Protein AF-A0A497I661-F1 (afdb_monomer)

Foldseek 3Di:
DAAAEEEDEFAADPDPQHFHDLVVVLVVLVVCVVVPPLVRHQEYEYADGRPDDPVRSVVNVVSVCVSCVVHPHYYQYHAADYPDPPHDDDDPPFDWDDDNVVSDIDTDD

Structure (mmCIF, N/CA/C/O backbone):
data_AF-A0A497I661-F1
#
_entry.id   AF-A0A497I661-F1
#
loop_
_atom_site.group_PDB
_atom_site.id
_atom_site.type_symbol
_atom_site.label_atom_id
_atom_site.label_alt_id
_atom_site.label_comp_id
_atom_site.label_asym_id
_atom_site.label_entity_id
_atom_site.label_seq_id
_atom_site.pdbx_PDB_ins_code
_atom_site.Cartn_x
_atom_site.Cartn_y
_atom_site.Cartn_z
_atom_site.occupancy
_atom_site.B_iso_or_equiv
_atom_site.auth_seq_id
_atom_site.auth_comp_id
_atom_site.auth_asym_id
_atom_site.auth_atom_id
_atom_site.pdbx_PDB_model_num
ATOM 1 N N . PHE A 1 1 ? -17.258 3.997 4.405 1.00 67.44 1 PHE A N 1
ATOM 2 C CA . PHE A 1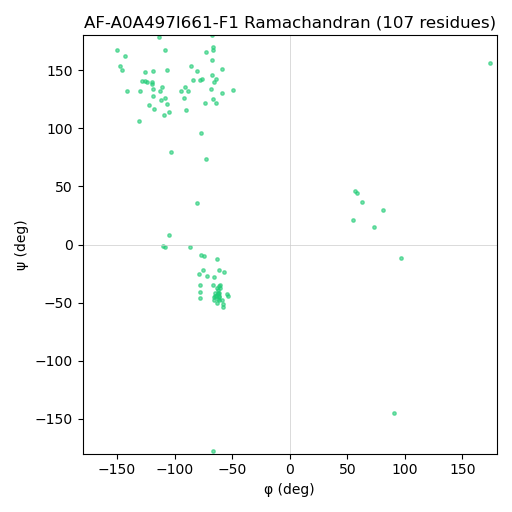 1 ? -15.869 3.675 4.776 1.00 67.44 1 PHE A CA 1
ATOM 3 C C . PHE A 1 1 ? -15.638 4.059 6.227 1.00 67.44 1 PHE A C 1
ATOM 5 O O . PHE A 1 1 ? -14.980 5.048 6.467 1.00 67.44 1 PHE A O 1
ATOM 12 N N . HIS A 1 2 ? -16.243 3.379 7.197 1.00 83.50 2 HIS A N 1
ATOM 13 C CA . HIS A 1 2 ? -15.886 3.551 8.609 1.00 83.50 2 HIS A CA 1
ATOM 14 C C . HIS A 1 2 ? -15.554 2.167 9.140 1.00 83.50 2 HIS A C 1
ATOM 16 O O . HIS A 1 2 ? -16.236 1.209 8.775 1.00 83.50 2 HIS A O 1
ATOM 22 N N . ASN A 1 3 ? -14.523 2.073 9.978 1.00 89.75 3 ASN A N 1
ATOM 23 C CA . ASN A 1 3 ? -14.102 0.812 10.578 1.00 89.75 3 ASN A CA 1
ATOM 24 C C . ASN A 1 3 ? -13.774 -0.268 9.525 1.00 89.75 3 ASN A C 1
ATOM 26 O O . ASN A 1 3 ? -14.260 -1.392 9.606 1.00 89.75 3 ASN A O 1
ATOM 30 N N . SER A 1 4 ? -13.019 0.101 8.487 1.00 94.00 4 SER A N 1
ATOM 31 C CA . SER A 1 4 ? -12.747 -0.760 7.326 1.00 94.00 4 SER A CA 1
ATOM 32 C C . SER A 1 4 ? -11.252 -1.045 7.176 1.00 94.00 4 SER A C 1
ATOM 34 O O . SER A 1 4 ? -10.425 -0.194 7.505 1.00 94.00 4 SER A O 1
ATOM 36 N N . ILE A 1 5 ? -10.909 -2.217 6.639 1.00 96.50 5 ILE A N 1
ATOM 37 C CA . ILE A 1 5 ? -9.559 -2.516 6.147 1.00 96.50 5 ILE A CA 1
ATOM 38 C C . ILE A 1 5 ? -9.517 -2.151 4.664 1.00 96.50 5 ILE A C 1
ATOM 40 O O . ILE A 1 5 ? -10.369 -2.588 3.888 1.00 96.50 5 ILE A O 1
ATOM 44 N N . ILE A 1 6 ? -8.557 -1.315 4.278 1.00 96.00 6 ILE A N 1
ATOM 45 C CA . ILE A 1 6 ? -8.399 -0.863 2.894 1.00 96.00 6 ILE A CA 1
ATOM 46 C C . ILE A 1 6 ? -7.463 -1.829 2.172 1.00 96.00 6 ILE A C 1
ATOM 48 O O . ILE A 1 6 ? -6.418 -2.186 2.703 1.00 96.00 6 ILE A O 1
ATOM 52 N N . PHE A 1 7 ? -7.813 -2.225 0.952 1.00 96.25 7 PHE A N 1
ATOM 53 C CA . PHE A 1 7 ? -6.926 -2.960 0.054 1.00 96.25 7 PHE A CA 1
ATOM 54 C C . PHE A 1 7 ? -6.469 -2.007 -1.050 1.00 96.25 7 PHE A C 1
ATOM 56 O O . PHE A 1 7 ? -7.313 -1.466 -1.765 1.00 96.25 7 PHE A O 1
ATOM 63 N N . LEU A 1 8 ? -5.160 -1.787 -1.178 1.00 96.38 8 LEU A N 1
ATOM 64 C CA . LEU A 1 8 ? -4.560 -0.957 -2.225 1.00 96.38 8 LEU A CA 1
ATOM 65 C C . LEU A 1 8 ? -3.525 -1.751 -3.018 1.00 96.38 8 LEU A C 1
ATOM 67 O O . LEU A 1 8 ? -2.724 -2.499 -2.462 1.00 96.38 8 LEU A O 1
ATOM 71 N N . GLU A 1 9 ? -3.503 -1.547 -4.324 1.00 96.00 9 GLU A N 1
ATOM 72 C CA . GLU A 1 9 ? -2.535 -2.149 -5.235 1.00 96.00 9 GLU A CA 1
ATOM 73 C C . GLU A 1 9 ? -2.155 -1.144 -6.325 1.00 96.00 9 GLU A C 1
ATOM 75 O O . GLU A 1 9 ? -2.830 -0.129 -6.500 1.00 96.00 9 GLU A O 1
ATOM 80 N N . THR A 1 10 ? -1.041 -1.383 -7.017 1.00 95.19 10 THR A N 1
ATOM 81 C CA . THR A 1 10 ? -0.625 -0.525 -8.131 1.00 95.19 10 THR A CA 1
ATOM 82 C C . THR A 1 10 ? -1.120 -1.114 -9.447 1.00 95.19 10 THR A C 1
ATOM 84 O O . THR A 1 10 ? -0.802 -2.278 -9.713 1.00 95.19 10 THR A O 1
ATOM 87 N N . PRO A 1 11 ? -1.747 -0.317 -10.322 1.00 93.50 11 PRO A N 1
ATOM 88 C CA . PRO A 1 11 ? -2.172 -0.802 -11.624 1.00 93.50 11 PRO A CA 1
ATOM 89 C C . PRO A 1 11 ? -0.976 -1.128 -12.532 1.00 93.50 11 PRO A C 1
ATOM 91 O O . PRO A 1 11 ? 0.195 -0.918 -12.188 1.00 93.50 11 PRO A O 1
ATOM 94 N N . GLU A 1 12 ? -1.264 -1.583 -13.751 1.00 94.00 12 GLU A N 1
ATOM 95 C CA . GLU A 1 12 ? -0.277 -1.479 -14.823 1.00 94.00 12 GLU A CA 1
ATOM 96 C C . GLU A 1 12 ? 0.128 -0.014 -15.071 1.00 94.00 12 GLU A C 1
ATOM 98 O O . GLU A 1 12 ? -0.632 0.931 -14.848 1.00 94.00 12 GLU A O 1
ATOM 103 N N . GLY A 1 13 ? 1.360 0.184 -15.539 1.00 92.69 13 GLY A N 1
ATOM 104 C CA . GLY A 1 13 ? 1.859 1.492 -15.947 1.00 92.69 13 GLY A CA 1
ATOM 105 C C . GLY A 1 13 ? 1.152 2.039 -17.188 1.00 92.69 13 GLY A C 1
ATOM 106 O O . GLY A 1 13 ? 0.292 1.409 -17.794 1.00 92.69 13 GLY A O 1
ATOM 107 N N . GLU A 1 14 ? 1.582 3.214 -17.645 1.00 89.12 14 GLU A N 1
ATOM 108 C CA . GLU A 1 14 ? 0.975 3.902 -18.798 1.00 89.12 14 GLU A CA 1
ATOM 109 C C . GLU A 1 14 ? 1.092 3.131 -20.120 1.00 89.12 14 GLU A C 1
ATOM 111 O O . GLU A 1 14 ? 0.481 3.497 -21.123 1.00 89.12 14 GLU A O 1
ATOM 116 N N . ARG A 1 15 ? 1.919 2.086 -20.143 1.00 90.00 15 ARG A N 1
ATOM 117 C CA . ARG A 1 15 ? 2.020 1.119 -21.231 1.00 90.00 15 ARG A CA 1
ATOM 118 C C . ARG A 1 15 ? 1.899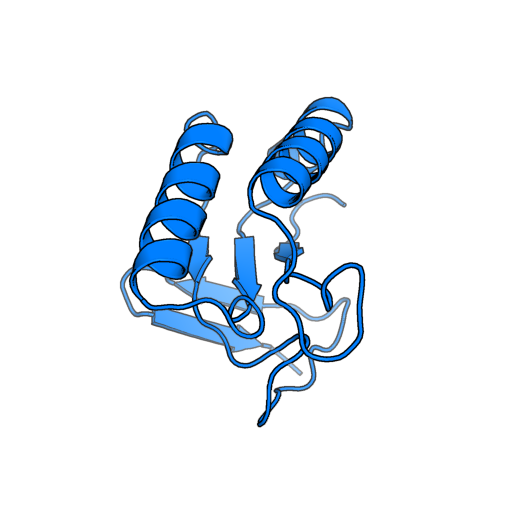 -0.275 -20.635 1.00 90.00 15 ARG A C 1
ATOM 120 O O . ARG A 1 15 ? 2.513 -0.545 -19.601 1.00 90.00 15 ARG A O 1
ATOM 127 N N . ALA A 1 16 ? 1.197 -1.157 -21.341 1.00 89.38 16 ALA A N 1
ATOM 128 C CA . ALA A 1 16 ? 1.057 -2.555 -20.955 1.00 89.38 16 ALA A CA 1
ATOM 129 C C . ALA A 1 16 ? 2.423 -3.185 -20.633 1.00 89.38 16 ALA A C 1
ATOM 131 O O . ALA A 1 16 ? 3.408 -3.006 -21.363 1.00 89.38 16 ALA A O 1
ATOM 132 N N . GLY A 1 17 ? 2.495 -3.897 -19.511 1.00 91.25 17 GLY A N 1
ATOM 133 C CA . GLY A 1 17 ? 3.711 -4.556 -19.049 1.00 91.25 17 GLY A CA 1
ATOM 134 C C . GLY A 1 17 ? 4.794 -3.625 -18.494 1.00 91.25 17 GLY A C 1
ATOM 135 O O . GLY A 1 17 ? 5.942 -4.058 -18.351 1.00 91.25 17 GLY A O 1
ATOM 136 N N . LYS A 1 18 ? 4.480 -2.365 -18.177 1.00 95.38 18 LYS A N 1
ATOM 137 C CA . LYS A 1 18 ? 5.382 -1.461 -17.447 1.00 95.38 18 LYS A CA 1
ATOM 138 C C . LYS A 1 18 ? 4.907 -1.250 -16.008 1.00 95.38 18 LYS A C 1
ATOM 140 O O . LYS A 1 18 ? 3.708 -1.328 -15.762 1.00 95.38 18 LYS A O 1
ATOM 145 N N . PRO A 1 19 ? 5.830 -1.008 -15.061 1.00 96.31 19 PRO A N 1
ATOM 146 C CA . PRO A 1 19 ? 5.450 -0.656 -13.700 1.00 96.31 19 PRO A CA 1
ATOM 147 C C . PRO A 1 19 ? 4.778 0.719 -13.669 1.00 96.31 19 PRO A C 1
ATOM 149 O O . PRO A 1 19 ? 5.163 1.618 -14.423 1.00 96.31 19 PRO A O 1
ATOM 152 N N . TYR A 1 20 ? 3.807 0.891 -12.776 1.00 97.31 20 TYR A N 1
ATOM 153 C CA . TYR A 1 20 ? 3.251 2.204 -12.463 1.00 97.31 20 TYR A CA 1
ATOM 154 C C . TYR A 1 20 ? 4.322 3.099 -11.829 1.00 97.31 20 TYR A C 1
ATOM 156 O O . TYR A 1 20 ? 5.173 2.618 -11.085 1.00 97.31 20 TYR A O 1
ATOM 164 N N . LYS A 1 21 ? 4.339 4.393 -12.134 1.00 97.19 21 LYS A N 1
ATOM 165 C CA . LYS A 1 21 ? 5.415 5.289 -11.685 1.00 97.19 21 LYS A CA 1
ATOM 166 C C . LYS A 1 21 ? 5.280 5.661 -10.209 1.00 97.19 21 LYS A C 1
ATOM 168 O O . LYS A 1 21 ? 4.172 5.917 -9.746 1.00 97.19 21 LYS A O 1
ATOM 173 N N . LEU A 1 22 ? 6.403 5.757 -9.494 1.00 96.88 22 LEU A N 1
ATOM 174 C CA . LEU A 1 22 ? 6.413 6.121 -8.071 1.00 96.88 22 LEU A CA 1
ATOM 175 C C . LEU A 1 22 ? 5.838 7.520 -7.824 1.00 96.88 22 LEU A C 1
ATOM 177 O O . LEU A 1 22 ? 5.120 7.713 -6.851 1.00 96.88 22 LEU A O 1
ATOM 181 N N . GLU A 1 23 ? 6.070 8.473 -8.727 1.00 97.69 23 GLU A N 1
ATOM 182 C CA . GLU A 1 23 ? 5.521 9.829 -8.601 1.00 97.69 23 GLU A CA 1
ATOM 183 C C . GLU A 1 23 ? 3.990 9.834 -8.708 1.00 97.69 23 GLU A C 1
ATOM 185 O O . GLU A 1 23 ? 3.320 10.683 -8.126 1.00 97.69 23 GLU A O 1
ATOM 190 N N . LYS A 1 24 ? 3.419 8.865 -9.435 1.00 97.62 24 LYS A N 1
ATOM 191 C CA . LYS A 1 24 ? 1.968 8.692 -9.510 1.00 97.62 24 LYS A CA 1
ATOM 192 C C . LYS A 1 24 ? 1.410 8.010 -8.273 1.00 97.62 24 LYS A C 1
ATOM 194 O O . LYS A 1 24 ? 0.396 8.465 -7.768 1.00 97.62 24 LYS A O 1
ATOM 199 N N . VAL A 1 25 ? 2.099 6.992 -7.750 1.00 97.69 25 VAL A N 1
ATOM 200 C CA . VAL A 1 25 ? 1.759 6.410 -6.439 1.00 97.69 25 VAL A CA 1
ATOM 201 C C . VAL A 1 25 ? 1.704 7.510 -5.380 1.00 97.69 25 VAL A C 1
ATOM 203 O O . VAL A 1 25 ? 0.772 7.553 -4.586 1.00 97.69 25 VAL A O 1
ATOM 206 N N . ASP A 1 26 ? 2.677 8.419 -5.390 1.00 98.38 26 ASP A N 1
ATOM 207 C CA . ASP A 1 26 ? 2.733 9.539 -4.458 1.00 98.38 26 ASP A CA 1
ATOM 208 C C . ASP A 1 26 ? 1.535 10.493 -4.592 1.00 98.38 26 ASP A C 1
ATOM 210 O O . ASP A 1 26 ? 0.898 10.858 -3.598 1.00 98.38 26 ASP A O 1
ATOM 214 N N . ALA A 1 27 ? 1.197 10.864 -5.829 1.00 98.19 27 ALA A N 1
ATOM 215 C CA . ALA A 1 27 ? 0.036 11.696 -6.125 1.00 98.19 27 ALA A CA 1
ATOM 216 C C . ALA A 1 27 ? -1.277 11.022 -5.688 1.00 98.19 27 ALA A C 1
ATOM 218 O O . ALA A 1 27 ? -2.104 11.657 -5.032 1.00 98.19 27 ALA A O 1
ATOM 219 N N . ASP A 1 28 ? -1.433 9.730 -5.981 1.00 97.56 28 ASP A N 1
ATOM 220 C CA . ASP A 1 28 ? -2.624 8.949 -5.646 1.00 97.56 28 ASP A CA 1
ATOM 221 C C . ASP A 1 28 ? -2.780 8.807 -4.121 1.00 97.56 28 ASP A C 1
ATOM 223 O O . ASP A 1 28 ? -3.859 9.052 -3.578 1.00 97.56 28 ASP A O 1
ATOM 227 N N . LEU A 1 29 ? -1.696 8.494 -3.397 1.00 97.88 29 LEU A N 1
ATOM 228 C CA . LEU A 1 29 ? -1.699 8.456 -1.930 1.00 97.88 29 LEU A CA 1
ATOM 229 C C . LEU A 1 29 ? -2.030 9.824 -1.330 1.00 97.88 29 LEU A C 1
ATOM 231 O O . LEU A 1 29 ? -2.804 9.896 -0.378 1.00 97.88 29 LEU A O 1
ATOM 235 N N . SER A 1 30 ? -1.478 10.903 -1.888 1.00 97.69 30 SER A N 1
ATOM 236 C CA . SER A 1 30 ? -1.774 12.266 -1.441 1.00 97.69 30 SER A CA 1
ATOM 237 C C . SER A 1 30 ? -3.258 12.588 -1.616 1.00 97.69 30 SER A C 1
ATOM 239 O O . SER A 1 30 ? -3.895 13.053 -0.678 1.00 97.69 30 SER A O 1
ATOM 241 N N . GLN A 1 31 ? -3.852 12.246 -2.761 1.00 98.06 31 GLN A N 1
ATOM 242 C CA . GLN A 1 31 ? -5.283 12.442 -2.990 1.00 98.06 31 GLN A CA 1
ATOM 243 C C . GLN A 1 31 ? -6.147 11.634 -2.009 1.00 98.06 31 GLN A C 1
ATOM 245 O O . GLN A 1 31 ? -7.134 12.149 -1.486 1.00 98.06 31 GLN A O 1
ATOM 250 N N . LEU A 1 32 ? -5.784 10.378 -1.732 1.00 96.75 32 LEU A N 1
ATOM 251 C CA . LEU A 1 32 ? -6.504 9.541 -0.767 1.00 96.75 32 LEU A CA 1
ATOM 252 C C . LEU A 1 32 ? -6.451 10.117 0.657 1.00 96.75 32 LEU A C 1
ATOM 254 O O . LEU A 1 32 ? -7.458 10.064 1.369 1.00 96.75 32 LEU A O 1
ATOM 258 N N . ARG A 1 33 ? -5.312 10.703 1.052 1.00 96.81 33 ARG A N 1
ATOM 259 C CA . ARG A 1 33 ? -5.178 11.439 2.319 1.00 96.81 33 ARG A CA 1
ATOM 260 C C . ARG A 1 33 ? -6.091 12.660 2.361 1.00 96.81 33 ARG A C 1
ATOM 262 O O . ARG A 1 33 ? -6.863 12.791 3.300 1.00 96.81 33 ARG A O 1
ATOM 269 N N . GLU A 1 34 ? -6.066 13.503 1.331 1.00 96.88 34 GLU A N 1
ATOM 270 C CA . GLU A 1 34 ? -6.891 14.723 1.281 1.00 96.88 34 GLU A CA 1
ATOM 271 C C . GLU A 1 34 ? -8.399 14.427 1.346 1.00 96.88 34 GLU A C 1
ATOM 273 O O . GLU A 1 34 ? -9.167 15.169 1.955 1.00 96.88 34 GLU A O 1
ATOM 278 N N . VAL A 1 35 ? -8.845 13.314 0.754 1.00 95.69 35 VAL A N 1
ATOM 279 C CA . VAL A 1 35 ? -10.257 12.883 0.802 1.00 95.69 35 VAL A CA 1
ATOM 280 C C . VAL A 1 35 ? -10.650 12.305 2.171 1.00 95.69 35 VAL A C 1
ATOM 282 O O . VAL A 1 35 ? -11.836 12.099 2.456 1.00 95.69 35 VAL A O 1
ATOM 285 N N . GLY A 1 36 ? -9.686 12.064 3.053 1.00 95.12 36 GLY A N 1
ATOM 286 C CA . GLY A 1 36 ? -9.961 11.639 4.413 1.00 95.12 36 GLY A CA 1
ATOM 287 C C . GLY A 1 36 ? -10.246 10.133 4.541 1.00 95.12 36 GLY A C 1
ATOM 288 O O . GLY A 1 36 ? -11.089 9.731 5.357 1.00 95.12 36 GLY A O 1
ATOM 289 N N . ILE A 1 37 ? -9.674 9.291 3.664 1.00 94.12 37 ILE A N 1
ATOM 290 C CA . ILE A 1 37 ? -9.975 7.848 3.659 1.00 94.12 37 ILE A CA 1
ATOM 291 C C . ILE A 1 37 ? -9.236 7.088 4.765 1.00 94.12 37 ILE A C 1
ATOM 293 O O . ILE A 1 37 ? -9.786 6.143 5.335 1.00 94.12 37 ILE A O 1
ATOM 297 N N . PHE A 1 38 ? -8.008 7.500 5.081 1.00 96.06 38 PHE A N 1
ATOM 298 C CA . PHE A 1 38 ? -7.129 6.796 6.015 1.00 96.06 38 PHE A CA 1
ATOM 299 C C . PHE A 1 38 ? -7.504 7.069 7.478 1.00 96.06 38 PHE A C 1
ATOM 301 O O . PHE A 1 38 ? -7.349 6.202 8.328 1.00 96.06 38 PHE A O 1
ATOM 308 N N . GLU A 1 39 ? -8.135 8.207 7.753 1.00 94.50 39 GLU A N 1
ATOM 309 C CA . GLU A 1 39 ? -8.722 8.617 9.034 1.00 94.50 39 GLU A CA 1
ATOM 310 C C . GLU A 1 39 ? -9.838 7.664 9.478 1.00 94.50 39 GLU A C 1
ATOM 312 O O . GLU A 1 39 ? -10.190 7.596 10.654 1.00 94.50 39 GLU A O 1
ATOM 317 N N . LYS A 1 40 ? -10.423 6.932 8.528 1.00 92.38 40 LYS A N 1
ATOM 318 C CA . LYS A 1 40 ? -11.528 6.001 8.764 1.00 92.38 40 LYS A CA 1
ATOM 319 C C . LYS A 1 40 ? -11.105 4.533 8.650 1.00 92.38 40 LYS A C 1
ATOM 321 O O . LYS A 1 40 ? -11.943 3.638 8.833 1.00 92.38 40 LYS A O 1
ATOM 326 N N . ALA A 1 41 ? -9.835 4.292 8.323 1.00 95.50 41 ALA A N 1
ATOM 327 C CA . ALA A 1 41 ? -9.256 2.970 8.166 1.00 95.50 41 ALA A CA 1
ATOM 328 C C . ALA A 1 41 ? -8.894 2.361 9.527 1.00 95.50 41 ALA A C 1
ATOM 330 O O . ALA A 1 41 ? -8.544 3.059 10.473 1.00 95.50 41 ALA A O 1
ATOM 331 N N . ARG A 1 42 ? -8.968 1.033 9.620 1.00 96.31 42 ARG A N 1
ATOM 332 C CA . ARG A 1 42 ? -8.447 0.246 10.756 1.00 96.31 42 ARG A CA 1
ATOM 333 C C . ARG A 1 42 ? -7.228 -0.581 10.380 1.00 96.31 42 ARG A C 1
ATOM 335 O O . ARG A 1 42 ? -6.698 -1.305 11.212 1.00 96.31 42 ARG A O 1
ATOM 342 N N . GLY A 1 43 ? -6.827 -0.500 9.120 1.00 96.81 43 GLY A N 1
ATOM 343 C CA . GLY A 1 43 ? -5.783 -1.318 8.555 1.00 96.81 43 GLY A CA 1
ATOM 344 C C . GLY A 1 43 ? -5.654 -1.086 7.063 1.00 96.81 43 GLY A C 1
ATOM 345 O O . GLY A 1 43 ? -6.615 -0.680 6.397 1.00 96.81 43 GLY A O 1
ATOM 346 N N . LEU A 1 44 ? -4.471 -1.381 6.545 1.00 97.38 44 LEU A N 1
ATOM 347 C CA . LEU A 1 44 ? -4.166 -1.316 5.127 1.00 97.38 44 LEU A CA 1
ATOM 348 C C . LEU A 1 44 ? -3.497 -2.615 4.686 1.00 97.38 44 LEU A C 1
ATOM 350 O O . LEU A 1 44 ? -2.541 -3.085 5.297 1.00 97.38 44 LEU A O 1
ATOM 354 N N . ILE A 1 45 ? -3.981 -3.170 3.588 1.00 97.44 45 ILE A N 1
ATOM 355 C CA . ILE A 1 45 ? -3.383 -4.300 2.898 1.00 97.44 45 ILE A CA 1
ATOM 356 C C . ILE A 1 45 ? -2.856 -3.800 1.557 1.00 97.44 45 ILE A C 1
ATOM 358 O O . ILE A 1 45 ? -3.601 -3.221 0.766 1.00 97.44 45 ILE A O 1
ATOM 362 N N . LEU A 1 46 ? -1.567 -4.019 1.311 1.00 97.50 46 LEU A N 1
ATOM 363 C CA . LEU A 1 46 ? -0.891 -3.623 0.082 1.00 97.50 46 LEU A CA 1
ATOM 364 C C . LEU A 1 46 ? -0.572 -4.837 -0.776 1.00 97.50 46 LEU A C 1
ATOM 366 O O . LEU A 1 46 ? 0.088 -5.786 -0.334 1.00 97.50 46 LEU A O 1
ATOM 370 N N . GLY A 1 47 ? -1.021 -4.765 -2.023 1.00 96.94 47 GLY A N 1
ATOM 371 C CA . GLY A 1 47 ? -0.702 -5.737 -3.053 1.00 96.94 47 GLY A CA 1
ATOM 372 C C . GLY A 1 47 ? 0.776 -5.696 -3.409 1.00 96.94 47 GLY A C 1
ATOM 373 O O . GLY A 1 47 ? 1.529 -4.800 -3.011 1.00 96.94 47 GLY A O 1
ATOM 374 N N . ILE A 1 48 ? 1.214 -6.683 -4.178 1.00 96.38 48 ILE A N 1
ATOM 375 C CA . ILE A 1 48 ? 2.568 -6.686 -4.722 1.00 96.38 48 ILE A CA 1
ATOM 376 C C . ILE A 1 48 ? 2.624 -5.644 -5.852 1.00 96.38 48 ILE A C 1
ATOM 378 O O . ILE A 1 48 ?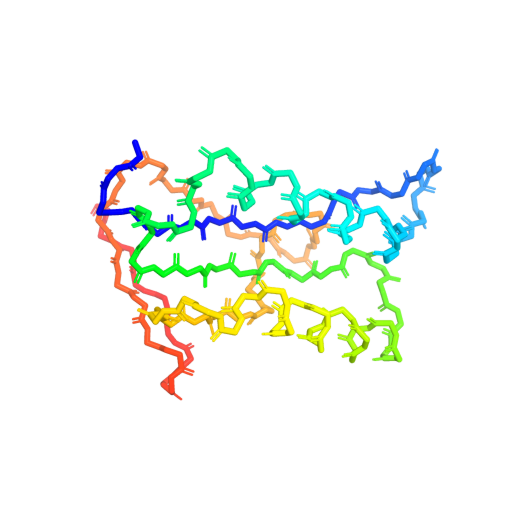 1.881 -5.780 -6.824 1.00 96.38 48 ILE A O 1
ATOM 382 N N . PRO A 1 49 ? 3.510 -4.631 -5.791 1.00 96.12 49 PRO A N 1
ATOM 383 C CA . PRO A 1 49 ? 3.554 -3.603 -6.823 1.00 96.12 49 PRO A CA 1
ATOM 384 C C . PRO A 1 49 ? 4.020 -4.194 -8.162 1.00 96.12 49 PRO A C 1
ATOM 386 O O . PRO A 1 49 ? 5.079 -4.836 -8.257 1.00 96.12 49 PRO A O 1
ATOM 389 N N . TYR A 1 50 ? 3.211 -3.993 -9.200 1.00 95.75 50 TYR A N 1
ATOM 390 C CA . TYR A 1 50 ? 3.325 -4.689 -10.478 1.00 95.75 50 TYR A CA 1
ATOM 391 C C . TYR A 1 50 ? 4.633 -4.366 -11.204 1.00 95.75 50 TYR A C 1
ATOM 393 O O . TYR A 1 50 ? 4.927 -3.217 -11.524 1.00 95.75 50 TYR A O 1
ATOM 401 N N . ARG A 1 51 ? 5.426 -5.407 -11.498 1.00 95.50 51 ARG A N 1
ATOM 402 C CA . ARG A 1 51 ? 6.712 -5.339 -12.232 1.00 95.50 51 ARG A CA 1
ATOM 403 C C . ARG A 1 51 ? 7.754 -4.381 -11.644 1.00 95.50 51 ARG A C 1
ATOM 405 O O . ARG A 1 51 ? 8.698 -4.005 -12.339 1.00 95.50 51 ARG A O 1
ATOM 412 N N . TYR A 1 52 ? 7.635 -4.026 -10.367 1.00 96.62 52 TYR A N 1
ATOM 413 C CA . TYR A 1 52 ? 8.660 -3.246 -9.680 1.00 96.62 52 TYR A CA 1
ATOM 414 C C . TYR A 1 52 ? 9.934 -4.079 -9.509 1.00 96.62 52 TYR A C 1
ATOM 416 O O . TYR A 1 52 ? 9.891 -5.233 -9.068 1.00 96.62 52 TYR A O 1
ATOM 424 N N . THR A 1 53 ? 11.085 -3.476 -9.815 1.00 96.75 53 THR A N 1
ATOM 425 C CA . THR A 1 53 ? 12.393 -4.047 -9.462 1.00 96.75 53 THR A CA 1
ATOM 426 C C . THR A 1 53 ? 12.576 -4.052 -7.942 1.00 96.75 53 THR A C 1
ATOM 428 O O . THR A 1 53 ? 11.836 -3.395 -7.209 1.00 96.75 53 THR A O 1
ATOM 431 N N . LYS A 1 54 ? 13.594 -4.760 -7.434 1.00 97.06 54 LYS A N 1
ATOM 432 C CA . LYS A 1 54 ? 13.902 -4.768 -5.993 1.00 97.06 54 LYS A CA 1
ATOM 433 C C . LYS A 1 54 ? 14.087 -3.353 -5.428 1.00 97.06 54 LYS A C 1
ATOM 435 O O . LYS A 1 54 ? 13.569 -3.070 -4.354 1.00 97.06 54 LYS A O 1
ATOM 440 N N . GLN A 1 55 ? 14.785 -2.485 -6.159 1.00 97.94 55 GLN A N 1
ATOM 441 C CA . GLN A 1 55 ? 15.000 -1.096 -5.754 1.00 97.94 55 GLN A CA 1
ATOM 442 C C . GLN A 1 55 ? 13.683 -0.312 -5.733 1.00 97.94 55 GLN A C 1
ATOM 444 O O . GLN A 1 55 ? 13.356 0.297 -4.720 1.00 97.94 55 GLN A O 1
ATOM 449 N N . MET A 1 56 ? 12.874 -0.417 -6.792 1.00 97.50 56 MET A N 1
ATOM 450 C CA . MET A 1 56 ? 11.575 0.262 -6.841 1.00 97.50 56 MET A CA 1
ATOM 451 C C . MET A 1 56 ? 10.648 -0.196 -5.711 1.00 97.50 56 MET A C 1
ATOM 453 O O . MET A 1 56 ? 9.930 0.618 -5.147 1.00 97.50 56 MET A O 1
ATOM 457 N N . LYS A 1 57 ? 10.665 -1.486 -5.339 1.00 97.75 57 LYS A N 1
ATOM 458 C CA . LYS A 1 57 ? 9.890 -1.993 -4.192 1.00 97.75 57 LYS A CA 1
ATOM 459 C C . LYS A 1 57 ? 10.326 -1.347 -2.877 1.00 97.75 57 LYS A C 1
ATOM 461 O O . LYS A 1 57 ? 9.479 -1.009 -2.059 1.00 97.75 57 LYS A O 1
ATOM 466 N N . GLN A 1 58 ? 11.631 -1.174 -2.664 1.00 98.12 58 GLN A N 1
ATOM 467 C CA . GLN A 1 58 ? 12.145 -0.504 -1.465 1.00 98.12 58 GLN A CA 1
ATOM 468 C C . GLN A 1 58 ? 11.699 0.961 -1.412 1.00 98.12 58 GLN A C 1
ATOM 470 O O . GLN A 1 58 ? 11.236 1.419 -0.370 1.00 98.12 58 GLN A O 1
ATOM 475 N N . GLU A 1 59 ? 11.792 1.671 -2.536 1.00 98.38 59 GLU A N 1
ATOM 476 C CA . GLU A 1 59 ? 11.346 3.063 -2.658 1.00 98.38 59 GLU A CA 1
ATOM 477 C C . GLU A 1 59 ? 9.826 3.190 -2.472 1.00 98.38 59 GLU A C 1
ATOM 479 O O . GLU A 1 59 ? 9.376 4.058 -1.732 1.00 98.38 59 GLU A O 1
ATOM 484 N N . PHE A 1 60 ? 9.044 2.270 -3.041 1.00 98.31 60 PHE A N 1
ATOM 485 C CA . PHE A 1 60 ? 7.591 2.189 -2.872 1.00 98.31 60 PHE A CA 1
ATOM 486 C C . PHE A 1 60 ? 7.178 2.043 -1.410 1.00 98.31 60 PHE A C 1
ATOM 488 O O . PHE A 1 60 ? 6.388 2.836 -0.908 1.00 98.31 60 PHE A O 1
ATOM 495 N N . TYR A 1 61 ? 7.718 1.045 -0.705 1.00 97.81 61 TYR A N 1
ATOM 496 C CA . TYR A 1 61 ? 7.344 0.821 0.690 1.00 97.81 61 TYR A CA 1
ATOM 497 C C . TYR A 1 61 ? 7.807 1.969 1.588 1.00 97.81 61 TYR A C 1
ATOM 499 O O . TYR A 1 61 ? 7.083 2.353 2.502 1.00 97.81 61 TYR A O 1
ATOM 507 N N . ARG A 1 62 ? 8.970 2.569 1.301 1.00 98.38 62 ARG A N 1
ATOM 508 C CA . ARG A 1 62 ? 9.421 3.778 1.999 1.00 98.38 62 ARG A CA 1
ATOM 509 C C . ARG A 1 62 ? 8.455 4.943 1.785 1.00 98.38 62 ARG A C 1
ATOM 511 O O . ARG A 1 62 ? 8.078 5.579 2.762 1.00 98.38 62 ARG A O 1
ATOM 518 N N . LEU A 1 63 ? 8.045 5.188 0.541 1.00 98.44 63 LEU A N 1
ATOM 519 C CA . LEU A 1 63 ? 7.092 6.237 0.181 1.00 98.44 63 LEU A CA 1
ATOM 520 C C . LEU A 1 63 ? 5.755 6.053 0.908 1.00 98.44 63 LEU A C 1
ATOM 522 O O . LEU A 1 63 ? 5.246 6.992 1.511 1.00 98.44 63 LEU A O 1
ATOM 526 N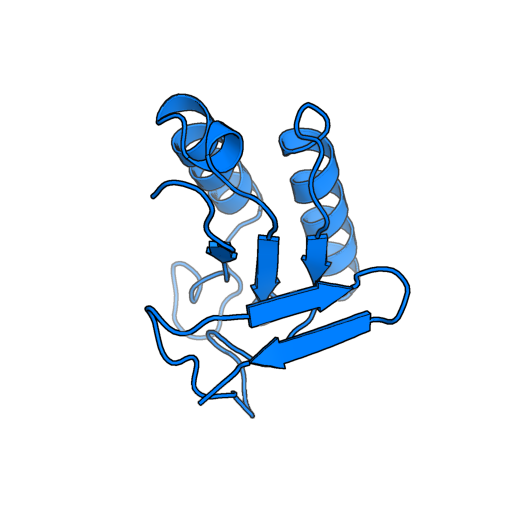 N . VAL A 1 64 ? 5.208 4.836 0.890 1.00 98.12 64 VAL A N 1
ATOM 527 C CA . VAL A 1 64 ? 3.963 4.503 1.595 1.00 98.12 64 VAL A CA 1
ATOM 528 C C . VAL A 1 64 ? 4.088 4.796 3.090 1.00 98.12 64 VAL A C 1
ATOM 530 O O . VAL A 1 64 ? 3.239 5.489 3.644 1.00 98.12 64 VAL A O 1
ATOM 533 N N . LEU A 1 65 ? 5.145 4.302 3.743 1.00 97.31 65 LEU A N 1
ATOM 534 C CA . LEU A 1 65 ? 5.358 4.521 5.177 1.00 97.31 65 LEU A CA 1
ATOM 535 C C . LEU A 1 65 ? 5.529 6.007 5.507 1.00 97.31 65 LEU A C 1
ATOM 537 O O . LEU A 1 65 ? 4.997 6.478 6.504 1.00 97.31 65 LEU A O 1
ATOM 541 N N . GLU A 1 66 ? 6.229 6.762 4.662 1.00 97.94 66 GLU A N 1
ATOM 542 C CA . GLU A 1 66 ? 6.394 8.204 4.837 1.00 97.94 66 GLU A CA 1
ATOM 543 C C . GLU A 1 66 ? 5.064 8.955 4.711 1.00 97.94 66 GLU A C 1
ATOM 545 O O . GLU A 1 66 ? 4.763 9.828 5.528 1.00 97.94 66 GLU A O 1
ATOM 550 N N . ARG A 1 67 ? 4.246 8.610 3.710 1.00 97.56 67 ARG A N 1
ATOM 551 C CA . ARG A 1 67 ? 2.950 9.258 3.485 1.00 97.56 67 ARG A CA 1
ATOM 552 C C . ARG A 1 67 ? 1.909 8.874 4.517 1.00 97.56 67 ARG A C 1
ATOM 554 O O . ARG A 1 67 ? 1.015 9.678 4.760 1.00 97.56 67 ARG A O 1
ATOM 561 N N . LEU A 1 68 ? 2.023 7.696 5.119 1.00 97.06 68 LEU A N 1
ATOM 562 C CA . LEU A 1 68 ? 1.057 7.198 6.091 1.00 97.06 68 LEU A CA 1
ATOM 563 C C . LEU A 1 68 ? 1.544 7.270 7.544 1.00 97.06 68 LEU A C 1
ATOM 565 O O . LEU A 1 68 ? 0.852 6.789 8.431 1.00 97.06 68 LEU A O 1
ATOM 569 N N . LYS A 1 69 ? 2.689 7.912 7.806 1.00 96.88 69 LYS A N 1
ATOM 570 C CA . LYS A 1 69 ? 3.297 8.016 9.146 1.00 96.88 69 LYS A CA 1
ATOM 571 C C . LYS A 1 69 ? 2.400 8.654 10.216 1.00 96.88 69 LYS A C 1
ATOM 573 O O . LYS A 1 69 ? 2.638 8.451 11.399 1.00 96.88 69 LYS A O 1
ATOM 578 N N . ASP A 1 70 ? 1.426 9.460 9.794 1.00 96.62 70 ASP A N 1
ATOM 579 C CA . ASP A 1 70 ? 0.520 10.191 10.685 1.00 96.62 70 ASP A CA 1
ATOM 580 C C . ASP A 1 70 ? -0.711 9.344 11.082 1.00 96.62 70 ASP A C 1
ATOM 582 O O . ASP A 1 70 ? -1.553 9.808 11.848 1.00 96.62 70 ASP A O 1
ATOM 586 N N . TYR A 1 71 ? -0.829 8.114 10.563 1.00 96.31 71 TYR A N 1
ATOM 587 C CA . TYR A 1 71 ? -1.938 7.204 10.841 1.00 96.31 71 TYR A CA 1
ATOM 588 C C . TYR A 1 71 ? -1.488 6.005 11.677 1.00 96.31 71 TYR A C 1
ATOM 590 O O . TYR A 1 71 ? -0.479 5.367 11.384 1.00 96.31 71 TYR A O 1
ATOM 598 N N . ASP A 1 72 ? -2.285 5.670 12.691 1.00 94.19 72 ASP A N 1
ATOM 599 C CA . ASP A 1 72 ? -2.022 4.566 13.614 1.00 94.19 72 ASP A CA 1
ATOM 600 C C . ASP A 1 72 ? -2.902 3.352 13.276 1.00 94.19 72 ASP A C 1
ATOM 602 O O . ASP A 1 72 ? -3.968 3.131 13.855 1.00 94.19 72 ASP A O 1
ATOM 606 N N . PHE A 1 73 ? -2.492 2.595 12.257 1.00 96.12 73 PHE A N 1
ATOM 607 C CA . PHE A 1 73 ? -3.100 1.312 11.909 1.00 96.12 73 PHE A CA 1
ATOM 608 C C . PHE A 1 73 ? -2.070 0.335 11.317 1.00 96.12 73 PHE A C 1
ATOM 610 O O . PHE A 1 73 ? -1.087 0.761 10.706 1.00 96.12 73 PHE A O 1
ATOM 617 N N . PRO A 1 74 ? -2.293 -0.987 11.438 1.00 96.88 74 PRO A N 1
ATOM 618 C CA . PRO A 1 74 ? -1.410 -1.986 10.845 1.00 96.88 74 PRO A CA 1
ATOM 619 C C . PRO A 1 74 ? -1.416 -1.942 9.312 1.00 96.88 74 PRO A C 1
ATOM 621 O O . PRO A 1 74 ? -2.465 -1.809 8.673 1.00 96.88 74 PRO A O 1
ATOM 624 N N . ILE A 1 75 ? -0.230 -2.117 8.723 1.00 97.50 75 ILE A N 1
ATOM 625 C CA . ILE A 1 75 ? -0.029 -2.229 7.276 1.00 97.50 75 ILE A CA 1
ATOM 626 C C . ILE A 1 75 ? 0.559 -3.608 6.966 1.00 97.50 75 ILE A C 1
ATOM 628 O O . ILE A 1 75 ? 1.685 -3.911 7.359 1.00 97.50 75 ILE A O 1
ATOM 632 N N . LEU A 1 76 ? -0.182 -4.433 6.226 1.00 97.31 76 LEU A N 1
ATOM 633 C CA . LEU A 1 76 ? 0.289 -5.722 5.720 1.00 97.31 76 LEU A CA 1
ATOM 634 C C . LEU A 1 76 ? 0.589 -5.603 4.226 1.00 97.31 76 LEU A C 1
ATOM 636 O O . LEU A 1 76 ? -0.311 -5.386 3.420 1.00 97.31 76 LEU A O 1
ATOM 640 N N . ALA A 1 77 ? 1.853 -5.743 3.840 1.00 96.06 77 ALA A N 1
ATOM 641 C CA . ALA A 1 77 ? 2.282 -5.570 2.456 1.00 96.06 77 ALA A CA 1
ATOM 642 C C . ALA A 1 77 ? 2.659 -6.886 1.774 1.00 96.06 77 ALA A C 1
ATOM 644 O O . ALA A 1 77 ? 2.890 -7.902 2.428 1.00 96.06 77 ALA A O 1
ATOM 645 N N . ASN A 1 78 ? 2.798 -6.827 0.446 1.00 94.25 78 ASN A N 1
ATOM 646 C CA . ASN A 1 78 ? 3.226 -7.946 -0.390 1.00 94.25 78 ASN A CA 1
ATOM 647 C C . ASN A 1 78 ? 2.237 -9.130 -0.345 1.00 94.25 78 ASN A C 1
ATOM 649 O O . ASN A 1 78 ? 2.647 -10.291 -0.366 1.00 94.25 78 ASN A O 1
ATOM 653 N N . VAL A 1 79 ? 0.939 -8.821 -0.279 1.00 95.62 79 VAL A N 1
ATOM 654 C CA . VAL A 1 79 ? -0.150 -9.804 -0.347 1.00 95.62 79 VAL A CA 1
ATOM 655 C C . VAL A 1 79 ? -0.469 -10.111 -1.815 1.00 95.62 79 VAL A C 1
ATOM 657 O O . VAL A 1 79 ? -0.456 -9.215 -2.657 1.00 95.62 79 VAL A O 1
ATOM 660 N N . ASN A 1 80 ? -0.759 -11.377 -2.126 1.00 94.19 80 ASN A N 1
ATOM 661 C CA . ASN A 1 80 ? -1.031 -11.861 -3.486 1.00 94.19 80 ASN A CA 1
ATOM 662 C C . ASN A 1 80 ? -2.414 -11.403 -3.997 1.00 94.19 80 ASN A C 1
ATOM 664 O O . ASN A 1 80 ? -3.346 -12.199 -4.045 1.00 94.19 80 ASN A O 1
ATOM 668 N N . PHE A 1 81 ? -2.574 -10.128 -4.351 1.00 95.44 81 PHE A N 1
ATOM 669 C CA . PHE A 1 81 ? -3.744 -9.579 -5.053 1.00 95.44 81 PHE A CA 1
ATOM 670 C C . PHE A 1 81 ? -3.335 -8.377 -5.922 1.00 95.44 81 PHE A C 1
ATOM 672 O O . PHE A 1 81 ? -2.230 -7.850 -5.773 1.00 95.44 81 PHE A O 1
ATOM 679 N N . GLY A 1 82 ? -4.233 -7.934 -6.805 1.00 93.31 82 GLY A N 1
ATOM 680 C CA . GLY A 1 82 ? -3.969 -6.861 -7.770 1.00 93.31 82 GLY A CA 1
ATOM 681 C C . GLY A 1 82 ? -3.433 -7.407 -9.092 1.00 93.31 82 GLY A C 1
ATOM 682 O O . GLY A 1 82 ? -3.818 -8.495 -9.513 1.00 93.31 82 GLY A O 1
ATOM 683 N N . HIS A 1 83 ? -2.533 -6.676 -9.748 1.00 93.44 83 HIS A N 1
ATOM 684 C CA . HIS A 1 83 ? -2.002 -7.039 -11.073 1.00 93.44 83 HIS A CA 1
ATOM 685 C C . HIS A 1 83 ? -0.877 -8.097 -11.040 1.00 93.44 83 HIS A C 1
ATOM 687 O O . HIS A 1 83 ? 0.062 -8.042 -11.828 1.00 93.44 83 HIS A O 1
ATOM 693 N N . THR A 1 84 ? -0.925 -9.070 -10.129 1.00 88.88 84 THR A N 1
ATOM 694 C CA . THR A 1 84 ? 0.048 -10.179 -10.074 1.00 88.88 84 THR A CA 1
ATOM 695 C C . THR A 1 84 ? -0.592 -11.522 -10.401 1.00 88.88 84 THR A C 1
ATOM 697 O O . THR A 1 84 ? -1.785 -11.591 -10.652 1.00 88.88 84 THR A O 1
ATOM 700 N N . ASP A 1 85 ? 0.200 -12.593 -10.418 1.00 89.25 85 ASP A N 1
ATOM 701 C CA . ASP A 1 85 ? -0.295 -13.967 -10.491 1.00 89.25 85 ASP A CA 1
ATOM 702 C C . ASP A 1 85 ? 0.582 -14.859 -9.589 1.00 89.25 85 ASP A C 1
ATOM 704 O O . ASP A 1 85 ? 1.814 -14.725 -9.641 1.00 89.25 85 ASP A O 1
ATOM 708 N N . PRO A 1 86 ? -0.000 -15.717 -8.728 1.00 93.31 86 PRO A N 1
ATOM 709 C CA . PRO A 1 86 ? -1.437 -15.893 -8.470 1.00 93.31 86 PRO A CA 1
ATOM 710 C C . PRO A 1 86 ? -2.066 -14.729 -7.678 1.00 93.31 86 PRO A C 1
ATOM 712 O O . PRO A 1 86 ? -1.355 -13.936 -7.054 1.00 93.31 86 PRO A O 1
ATOM 715 N N . ILE A 1 87 ? -3.405 -14.664 -7.660 1.00 95.94 87 ILE A N 1
ATOM 716 C CA . ILE A 1 87 ? -4.181 -13.737 -6.815 1.00 95.94 87 ILE A CA 1
ATOM 717 C C . ILE A 1 87 ? -5.214 -14.455 -5.946 1.00 95.94 87 ILE A C 1
ATOM 719 O O . ILE A 1 87 ? -5.790 -15.466 -6.345 1.00 95.94 87 ILE A O 1
ATOM 723 N N . ILE A 1 88 ? -5.474 -13.901 -4.763 1.00 94.31 88 ILE A N 1
ATOM 724 C CA . ILE A 1 88 ? -6.603 -14.281 -3.910 1.00 94.31 88 ILE A CA 1
ATOM 725 C C . ILE A 1 88 ? -7.866 -13.512 -4.314 1.00 94.31 88 ILE A C 1
ATOM 727 O O . ILE A 1 88 ? -7.796 -12.391 -4.818 1.00 94.31 88 ILE A O 1
ATOM 731 N N . THR A 1 89 ? -9.034 -14.097 -4.047 1.00 93.06 89 THR A N 1
ATOM 732 C CA . THR A 1 89 ? -10.319 -13.387 -4.139 1.00 93.06 89 THR A CA 1
ATOM 733 C C . THR A 1 89 ? -10.624 -12.713 -2.805 1.00 93.06 89 THR A C 1
ATOM 735 O O . THR A 1 89 ? -10.532 -13.353 -1.759 1.00 93.06 89 THR A O 1
ATOM 738 N N . ILE A 1 90 ? -10.999 -11.434 -2.841 1.00 93.25 90 ILE A N 1
ATOM 739 C CA .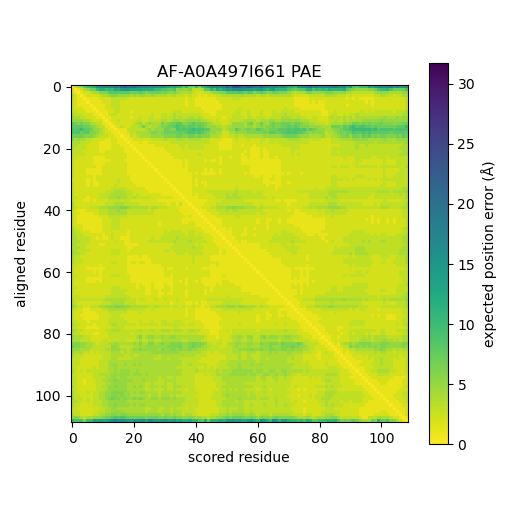 ILE A 1 90 ? -11.327 -10.643 -1.650 1.00 93.25 90 ILE A CA 1
ATOM 740 C C . ILE A 1 90 ? -12.844 -10.393 -1.632 1.00 93.25 90 ILE A C 1
ATOM 742 O O . ILE A 1 90 ? -13.342 -9.652 -2.484 1.00 93.25 90 ILE A O 1
ATOM 746 N N . PRO A 1 91 ? -13.603 -10.986 -0.692 1.00 93.75 91 PRO A N 1
ATOM 747 C CA . PRO A 1 91 ? -15.033 -10.731 -0.562 1.00 93.75 91 PRO A CA 1
ATOM 748 C C . PRO A 1 91 ? -15.270 -9.376 0.121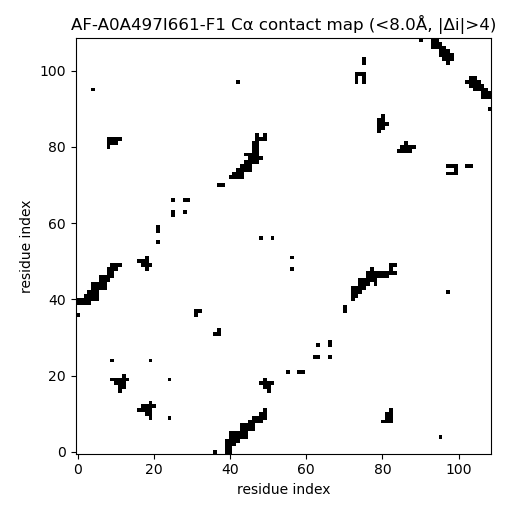 1.00 93.75 91 PRO A C 1
ATOM 750 O O . PRO A 1 91 ? -15.252 -9.257 1.346 1.00 93.75 91 PRO A O 1
ATOM 753 N N . TYR A 1 92 ? -15.486 -8.323 -0.669 1.00 92.94 92 TYR A N 1
ATOM 754 C CA . TYR A 1 92 ? -15.784 -6.998 -0.122 1.00 92.94 92 TYR A CA 1
ATOM 755 C C . TYR A 1 92 ? -17.045 -7.017 0.752 1.00 92.94 92 TYR A C 1
ATOM 757 O O . TYR A 1 92 ? -18.097 -7.499 0.341 1.00 92.94 92 TYR A O 1
ATOM 765 N N . GLY A 1 93 ? -16.931 -6.447 1.954 1.00 90.88 93 GLY A N 1
ATOM 766 C CA . GLY A 1 93 ? -17.999 -6.420 2.958 1.00 90.88 93 GLY A CA 1
ATOM 767 C C . GLY A 1 93 ? -17.903 -7.525 4.013 1.00 90.88 93 GLY A C 1
ATOM 768 O O . GLY A 1 93 ? -18.583 -7.422 5.032 1.00 90.88 93 GLY A O 1
ATOM 769 N N . ALA A 1 94 ? -17.043 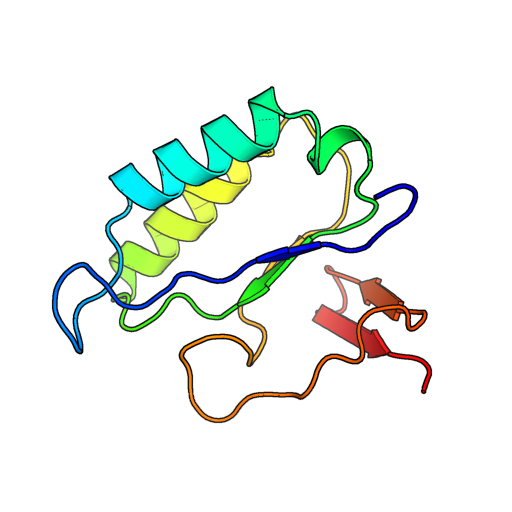-8.529 3.815 1.00 93.88 94 ALA A N 1
ATOM 770 C CA . ALA A 1 94 ? -16.737 -9.530 4.832 1.00 93.88 94 ALA A CA 1
ATOM 771 C C . ALA A 1 94 ? -15.970 -8.932 6.024 1.00 93.88 94 ALA A C 1
ATOM 773 O O . ALA A 1 94 ? -15.313 -7.890 5.910 1.00 93.88 94 ALA A O 1
ATOM 774 N N . GLN A 1 95 ? -16.028 -9.622 7.165 1.00 95.25 95 GLN A N 1
ATOM 775 C CA . GLN A 1 95 ? -15.157 -9.323 8.298 1.00 95.25 95 GLN A CA 1
ATOM 776 C C . GLN A 1 95 ? -13.764 -9.901 8.045 1.00 95.25 95 GLN A C 1
ATOM 778 O O . GLN A 1 95 ? -13.607 -10.976 7.465 1.00 95.25 95 GLN A O 1
ATOM 783 N N . ALA A 1 96 ? -12.740 -9.159 8.452 1.00 95.00 96 ALA A N 1
ATOM 784 C CA . ALA A 1 96 ? -11.360 -9.583 8.307 1.00 95.00 96 ALA A CA 1
ATOM 785 C C . ALA A 1 96 ? -10.516 -9.089 9.481 1.00 95.00 96 ALA A C 1
ATOM 787 O O . ALA A 1 96 ? -10.77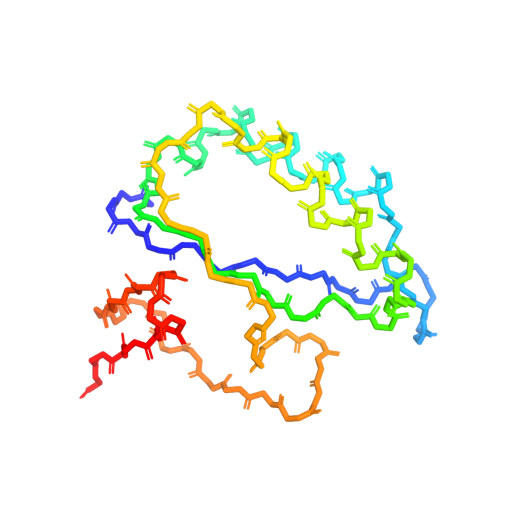9 -8.031 10.059 1.00 95.00 96 ALA A O 1
ATOM 788 N N . ILE A 1 97 ? -9.482 -9.861 9.797 1.00 95.50 97 ILE A N 1
ATOM 789 C CA . ILE A 1 97 ? -8.478 -9.560 10.813 1.00 95.50 97 ILE A CA 1
ATOM 790 C C . ILE A 1 97 ? -7.129 -9.481 10.107 1.00 95.50 97 ILE A C 1
ATOM 792 O O . ILE A 1 97 ? -6.797 -10.351 9.296 1.00 95.50 97 ILE A O 1
ATOM 796 N N . ILE A 1 98 ? -6.355 -8.444 10.428 1.00 95.75 98 ILE A N 1
ATOM 797 C CA . ILE A 1 98 ? -4.955 -8.350 10.022 1.00 95.75 98 ILE A CA 1
ATOM 798 C C . ILE A 1 98 ? -4.042 -8.280 11.234 1.00 95.75 98 ILE A C 1
ATOM 800 O O . ILE A 1 98 ? -4.328 -7.569 12.195 1.00 95.75 98 ILE A O 1
ATOM 804 N N . ASP A 1 99 ? -2.924 -8.988 11.132 1.00 95.56 99 ASP A N 1
ATOM 805 C CA . ASP A 1 99 ? -1.807 -8.924 12.064 1.00 95.56 99 ASP A CA 1
ATOM 806 C C . ASP A 1 99 ? -0.519 -8.741 11.251 1.00 95.56 99 ASP A C 1
ATOM 808 O O . ASP A 1 99 ? -0.050 -9.652 10.563 1.00 95.56 99 ASP A O 1
ATOM 812 N N . SER A 1 100 ? 0.040 -7.529 11.278 1.00 93.12 100 SER A N 1
ATOM 813 C CA . SER A 1 100 ? 1.251 -7.201 10.519 1.00 93.12 100 SER A CA 1
ATOM 814 C C . SER A 1 100 ? 2.528 -7.779 11.133 1.00 93.12 100 SER A C 1
ATOM 816 O O . SER A 1 100 ? 3.507 -7.960 10.408 1.00 93.12 100 SER A O 1
ATOM 818 N N . GLU A 1 101 ? 2.536 -8.094 12.432 1.00 94.88 101 GLU A N 1
ATOM 819 C CA . GLU A 1 101 ? 3.685 -8.721 13.094 1.00 94.88 101 GLU A CA 1
ATOM 820 C C . GLU A 1 101 ? 3.739 -10.217 12.766 1.00 94.88 101 GLU A C 1
ATOM 822 O O . GLU A 1 101 ? 4.783 -10.728 12.347 1.00 94.88 101 GLU A O 1
ATOM 827 N N . ALA A 1 102 ? 2.593 -10.897 12.855 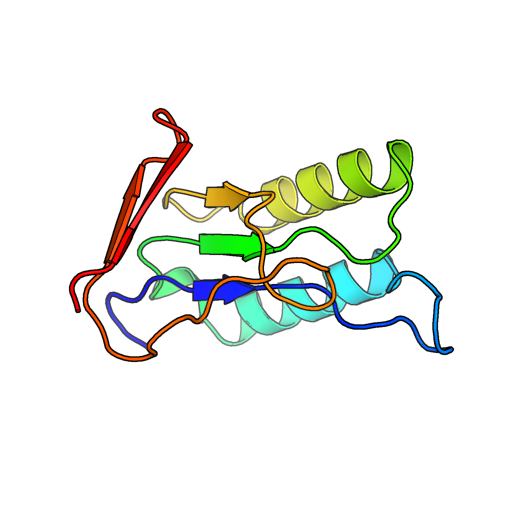1.00 96.69 102 ALA A N 1
ATOM 828 C CA . ALA A 1 102 ? 2.439 -12.301 12.476 1.00 96.69 102 ALA A CA 1
ATOM 829 C C . ALA A 1 102 ? 2.359 -12.522 10.952 1.00 96.69 102 ALA A C 1
ATOM 831 O O . ALA A 1 102 ? 2.441 -13.662 10.492 1.00 96.69 102 ALA A O 1
ATOM 832 N N . LYS A 1 103 ? 2.247 -11.443 10.162 1.00 95.75 103 LYS A N 1
ATOM 833 C CA . LYS A 1 103 ? 2.092 -11.447 8.694 1.00 95.75 103 LYS A CA 1
ATOM 834 C C . LYS A 1 103 ? 0.851 -12.209 8.231 1.00 95.75 103 LYS A C 1
ATOM 836 O O . LYS A 1 103 ? 0.907 -12.991 7.281 1.00 95.75 103 LYS A O 1
ATOM 841 N N . GLU A 1 104 ? -0.265 -11.975 8.902 1.00 95.56 104 GLU A N 1
ATOM 842 C CA . GLU A 1 104 ? -1.485 -12.743 8.719 1.00 95.56 104 GLU A CA 1
ATOM 843 C C . GLU A 1 104 ? -2.653 -11.869 8.253 1.00 95.56 104 GLU A C 1
ATOM 845 O O . GLU A 1 104 ? -2.877 -10.763 8.747 1.00 95.56 104 GLU A O 1
ATOM 850 N N . LEU A 1 105 ? -3.412 -12.411 7.301 1.00 95.19 105 LEU A N 1
ATOM 851 C CA . LEU A 1 105 ? -4.730 -11.939 6.897 1.00 95.19 105 LEU A CA 1
ATOM 852 C C . LEU A 1 105 ? -5.709 -13.099 7.072 1.00 95.19 105 LEU A C 1
ATOM 854 O O . LEU A 1 105 ? -5.560 -14.133 6.418 1.00 95.19 105 LEU A O 1
ATOM 858 N N . ARG A 1 106 ? -6.725 -12.916 7.914 1.00 95.44 106 ARG A N 1
ATOM 859 C CA . ARG A 1 106 ? -7.859 -13.839 8.044 1.00 95.44 106 ARG A CA 1
ATOM 860 C C . ARG A 1 106 ? -9.119 -13.157 7.541 1.00 95.44 106 ARG A C 1
ATOM 862 O O . ARG A 1 106 ? -9.388 -12.020 7.917 1.00 95.44 106 ARG A O 1
ATOM 869 N N . ILE A 1 107 ? -9.876 -13.851 6.701 1.00 93.69 107 ILE A N 1
ATOM 870 C CA . ILE A 1 107 ? -11.154 -13.382 6.162 1.00 93.69 107 ILE A CA 1
ATOM 871 C C . ILE A 1 107 ? -12.225 -14.361 6.632 1.00 93.69 107 ILE A C 1
ATOM 873 O O . ILE A 1 107 ? -12.070 -15.568 6.452 1.00 93.69 107 ILE A O 1
ATOM 877 N N . GLU A 1 108 ? -13.283 -13.840 7.241 1.00 92.31 108 GLU A N 1
ATOM 878 C CA . GLU A 1 108 ? -14.435 -14.620 7.684 1.00 92.31 108 GLU A CA 1
ATOM 879 C C . GLU A 1 108 ? -15.456 -14.670 6.543 1.00 92.31 108 GLU A C 1
ATOM 881 O O . GLU A 1 108 ? -15.946 -13.626 6.103 1.00 92.31 108 GLU A O 1
ATOM 886 N N . ILE A 1 109 ? -15.716 -15.873 6.022 1.00 81.62 109 ILE A N 1
ATOM 887 C CA . ILE A 1 109 ? -16.579 -16.132 4.856 1.00 81.62 109 ILE A CA 1
ATOM 888 C C . ILE A 1 109 ? -17.736 -17.034 5.274 1.00 81.62 109 ILE A C 1
ATOM 890 O O . ILE A 1 109 ? -17.460 -18.028 5.985 1.00 81.62 109 ILE A O 1
#

Mean predicted aligned error: 2.88 Å

Solvent-accessible surface area (backbone atoms only — not comparable to full-atom values): 6503 Å² total; per-residue (Å²): 123,68,82,32,72,44,79,48,58,41,57,72,19,103,46,91,93,36,44,49,55,68,72,53,53,51,51,52,53,50,51,43,53,75,73,51,54,64,85,26,42,60,23,38,36,29,25,40,60,26,81,51,49,77,66,52,47,54,52,49,55,49,50,52,51,66,75,44,64,91,56,97,53,52,64,39,66,67,40,56,31,67,68,54,82,72,60,63,86,79,69,84,88,53,58,68,51,77,37,53,88,80,70,42,79,50,73,60,129

pLDDT: mean 95.05, std 3.89, range [67.44, 98.44]

Nearest PDB structures (foldseek):
  5usw-assembly2_C  TM=5.823E-01  e=3.744E-01  Aliivibrio fischeri ES114
  6clu-assembly5_A  TM=4.688E-01  e=2.074E-01  Staphylococcus aureus
  2rbg-assembly1_A  TM=4.961E-01  e=8.791E-01  Sulfurisphaera tokodaii
  2oof-assembly1_A  TM=6.343E-01  e=7.185E+00  unidentified
  7u2x-assembly1_E  TM=4.263E-01  e=3.979E+00  Cricetus cricetus

Secondary structure (DSSP, 8-state):
--SEEEEE---B-SSTTSBPPHHHHHHHHHHHHHTT-GGGEEEEEEEPPTT--HHHHHHHHHHHHHHHTT--S-EEEEES-SSSSS-----TTSEEEEETTTTEEEEE-

Radius of gyration: 13.77 Å; Cα contacts (8 Å, |Δi|>4): 165; chains: 1; bounding box: 33×31×35 Å

Sequence (109 aa):
FHNSIIFLETPEGERAGKPYKLEKVDADLSQLREVGIFEKARGLILGIPYRYTKQMKQEFYRLVLERLKDYDFPILANVNFGHTDPIITIPYGAQAIIDSEAKELRIEI